Protein AF-A0A150XCL7-F1 (afdb_monomer_lite)

Radius of gyration: 12.58 Å; chains: 1; bounding box: 30×26×31 Å

Organism: NCBI:txid333140

Structure (mmCIF, N/CA/C/O backbone):
data_AF-A0A150XCL7-F1
#
_entry.id   AF-A0A150XCL7-F1
#
loop_
_atom_site.group_PDB
_atom_site.id
_atom_site.type_symbol
_atom_site.label_atom_id
_atom_site.label_alt_id
_atom_site.label_comp_id
_atom_site.label_asym_id
_atom_site.label_entity_id
_atom_site.label_seq_id
_atom_site.pdbx_PDB_ins_code
_atom_site.Cartn_x
_atom_site.Cartn_y
_atom_site.Cartn_z
_atom_site.occupancy
_atom_site.B_iso_or_equiv
_atom_site.auth_seq_id
_atom_site.auth_comp_id
_atom_site.auth_asym_id
_atom_site.auth_atom_id
_atom_site.pdbx_PDB_model_num
ATOM 1 N N . MET A 1 1 ? -10.452 -0.727 13.278 1.00 88.31 1 MET A N 1
ATOM 2 C CA . MET A 1 1 ? -9.218 -1.297 12.708 1.00 88.31 1 MET A CA 1
ATOM 3 C C . MET A 1 1 ? -9.604 -1.882 11.366 1.00 88.31 1 MET A C 1
ATOM 5 O O . MET A 1 1 ? -10.665 -2.490 11.310 1.00 88.31 1 MET A O 1
ATOM 9 N N . LYS A 1 2 ? -8.822 -1.632 10.321 1.00 92.38 2 LYS A N 1
ATOM 10 C CA . LYS A 1 2 ? -9.026 -2.144 8.967 1.00 92.38 2 LYS A CA 1
ATOM 11 C C . LYS A 1 2 ? -7.736 -2.803 8.488 1.00 92.38 2 LYS A C 1
ATOM 13 O O . LYS A 1 2 ? -6.650 -2.352 8.863 1.00 92.38 2 LYS A O 1
ATOM 18 N N . ASP A 1 3 ? -7.876 -3.819 7.652 1.00 94.19 3 ASP A N 1
ATOM 19 C CA . ASP A 1 3 ? -6.773 -4.416 6.911 1.00 94.19 3 ASP A CA 1
ATOM 20 C C . ASP A 1 3 ? -6.965 -4.098 5.430 1.00 94.19 3 ASP A C 1
ATOM 22 O O . ASP A 1 3 ? -8.094 -3.968 4.958 1.00 94.19 3 ASP A O 1
ATOM 26 N N . PHE A 1 4 ? -5.869 -3.943 4.698 1.00 94.50 4 PHE A N 1
ATOM 27 C CA . PHE A 1 4 ? -5.903 -3.550 3.295 1.00 94.50 4 PHE A CA 1
ATOM 28 C C . PHE A 1 4 ? -5.028 -4.465 2.457 1.00 94.50 4 PHE A C 1
ATOM 30 O O . PHE A 1 4 ? -3.866 -4.684 2.791 1.00 94.50 4 PHE A O 1
ATOM 37 N N . THR A 1 5 ? -5.562 -4.958 1.349 1.00 94.69 5 THR A N 1
ATOM 38 C CA . THR A 1 5 ? -4.809 -5.711 0.346 1.00 94.69 5 THR A CA 1
ATOM 39 C C . THR A 1 5 ? -4.514 -4.811 -0.843 1.00 94.69 5 THR A C 1
ATOM 41 O O . THR A 1 5 ? -5.389 -4.081 -1.309 1.00 94.69 5 THR A O 1
ATOM 44 N N . ILE A 1 6 ? -3.275 -4.861 -1.318 1.00 94.12 6 ILE A N 1
ATOM 45 C CA . ILE A 1 6 ? -2.798 -4.130 -2.487 1.00 94.12 6 ILE A CA 1
ATOM 46 C C . ILE A 1 6 ? -2.655 -5.135 -3.626 1.00 94.12 6 ILE A C 1
ATOM 48 O O . ILE A 1 6 ? -2.008 -6.175 -3.471 1.00 94.12 6 ILE A O 1
ATOM 52 N N . ILE A 1 7 ? -3.258 -4.826 -4.765 1.00 92.62 7 ILE A N 1
ATOM 53 C CA . ILE A 1 7 ? -3.197 -5.645 -5.976 1.00 92.62 7 ILE A CA 1
ATOM 54 C C . ILE A 1 7 ? -2.839 -4.772 -7.174 1.00 92.62 7 ILE A C 1
ATOM 56 O O . ILE A 1 7 ? -3.164 -3.582 -7.202 1.00 92.62 7 ILE A O 1
ATOM 60 N N . GLU A 1 8 ? -2.206 -5.359 -8.181 1.00 90.50 8 GLU A N 1
ATOM 61 C CA . GLU A 1 8 ? -2.024 -4.675 -9.459 1.00 90.50 8 GLU A CA 1
ATOM 62 C C . GLU A 1 8 ? -3.339 -4.630 -10.235 1.00 90.50 8 GLU A C 1
ATOM 64 O O . GLU A 1 8 ? -4.088 -5.607 -10.294 1.00 90.50 8 GLU A O 1
ATOM 69 N N . ARG A 1 9 ? -3.612 -3.510 -10.899 1.00 85.50 9 ARG A N 1
ATOM 70 C CA . ARG A 1 9 ? -4.736 -3.381 -11.823 1.00 85.50 9 ARG A CA 1
ATOM 71 C C . ARG A 1 9 ? -4.286 -3.772 -13.228 1.00 85.50 9 ARG A C 1
ATOM 73 O O . ARG A 1 9 ? -4.104 -2.923 -14.096 1.00 85.50 9 ARG A O 1
ATOM 80 N N . THR A 1 10 ? -4.122 -5.067 -13.468 1.00 77.69 10 THR A N 1
ATOM 81 C CA . THR A 1 10 ? -3.838 -5.583 -14.814 1.00 77.69 10 THR A CA 1
ATOM 82 C C . THR A 1 10 ? -5.132 -5.999 -15.518 1.00 77.69 10 THR A C 1
ATOM 84 O O . THR A 1 10 ? -6.133 -6.338 -14.888 1.00 77.69 10 THR A O 1
ATOM 87 N N . SER A 1 11 ? -5.135 -5.966 -16.851 1.00 62.41 11 SER A N 1
ATOM 88 C CA . SER A 1 11 ? -6.251 -6.432 -17.688 1.00 62.41 11 SER A CA 1
ATOM 89 C C . SER A 1 11 ? -6.222 -7.947 -17.957 1.00 62.41 11 SER A C 1
ATOM 91 O O . SER A 1 11 ? -7.002 -8.441 -18.772 1.00 62.41 11 SER A O 1
ATOM 93 N N . GLY A 1 12 ? -5.315 -8.686 -17.307 1.00 64.56 12 GLY A N 1
ATOM 94 C CA . GLY A 1 12 ? -5.111 -10.122 -17.510 1.00 64.56 12 GLY A CA 1
ATOM 95 C C . GLY A 1 12 ? -5.924 -11.009 -16.562 1.00 64.56 12 GLY A C 1
ATOM 96 O O . GLY A 1 12 ? -6.460 -10.559 -15.556 1.00 64.56 12 GLY A O 1
ATOM 97 N N . GLU A 1 13 ? -5.962 -12.315 -16.850 1.00 63.41 13 GLU A N 1
ATOM 98 C CA . GLU A 1 13 ? -6.647 -13.324 -16.016 1.00 63.41 13 GLU A CA 1
ATOM 99 C C . GLU A 1 13 ? -6.010 -13.513 -14.626 1.00 63.41 13 GLU A C 1
ATOM 101 O O . GLU A 1 13 ? -6.617 -14.097 -13.728 1.00 63.41 13 GLU A O 1
ATOM 106 N N . ARG A 1 14 ? -4.777 -13.029 -14.436 1.00 71.62 14 ARG A N 1
ATOM 107 C CA . ARG A 1 14 ? -4.069 -13.037 -13.156 1.00 71.62 14 ARG A CA 1
ATOM 108 C C . ARG A 1 14 ? -3.853 -11.609 -12.686 1.00 71.62 14 ARG A C 1
ATOM 110 O O . ARG A 1 14 ? -3.093 -10.866 -13.299 1.00 71.62 14 ARG A O 1
ATOM 117 N N . ILE A 1 15 ? -4.490 -11.286 -11.567 1.00 77.31 15 ILE A N 1
ATOM 118 C CA . ILE A 1 15 ? -4.283 -10.052 -10.816 1.00 77.31 15 ILE A CA 1
ATOM 119 C C . ILE A 1 15 ? -3.275 -10.382 -9.705 1.00 77.31 15 ILE A C 1
ATOM 121 O O . ILE A 1 15 ? -3.657 -11.010 -8.712 1.00 77.31 15 ILE A O 1
ATOM 125 N N . PRO A 1 16 ? -1.982 -10.068 -9.883 1.00 85.25 16 PRO A N 1
ATOM 126 C CA . PRO A 1 16 ? -0.981 -10.322 -8.857 1.00 85.25 16 PRO A CA 1
ATOM 127 C C . PRO A 1 16 ? -1.272 -9.488 -7.603 1.00 85.25 16 PRO A C 1
ATOM 129 O O . PRO A 1 16 ? -1.589 -8.297 -7.660 1.00 85.25 16 PRO A O 1
ATOM 132 N N . MET A 1 17 ? -1.187 -10.157 -6.454 1.00 90.00 17 MET A N 1
ATOM 133 C CA . MET A 1 17 ? -1.276 -9.526 -5.144 1.00 90.00 17 MET A CA 1
ATOM 134 C C . MET A 1 17 ? 0.112 -9.037 -4.742 1.00 90.00 17 MET A C 1
ATOM 136 O O . MET A 1 17 ? 1.045 -9.834 -4.703 1.00 90.00 17 MET A O 1
ATOM 140 N N . ILE A 1 18 ? 0.211 -7.752 -4.408 1.00 91.75 18 ILE A N 1
ATOM 141 C CA . ILE A 1 18 ? 1.447 -7.114 -3.939 1.00 91.75 18 ILE A CA 1
ATOM 142 C C . ILE A 1 18 ? 1.653 -7.431 -2.456 1.00 91.75 18 ILE A C 1
ATOM 144 O O . ILE A 1 18 ? 2.736 -7.813 -2.025 1.00 91.75 18 ILE A O 1
ATOM 148 N N . GLY A 1 19 ? 0.590 -7.323 -1.655 1.00 92.88 19 GLY A N 1
ATOM 149 C CA . GLY A 1 19 ? 0.640 -7.693 -0.245 1.00 92.88 19 GLY A CA 1
ATOM 150 C C . GLY A 1 19 ? -0.549 -7.197 0.566 1.00 92.88 19 GLY A C 1
ATOM 151 O O . GLY A 1 19 ? -1.448 -6.533 0.051 1.00 92.88 19 GLY A O 1
ATOM 152 N N . THR A 1 20 ? -0.532 -7.509 1.863 1.00 94.31 20 THR A N 1
ATOM 153 C CA . THR A 1 20 ? -1.576 -7.108 2.815 1.00 94.31 20 THR A CA 1
ATOM 154 C C . THR A 1 20 ? -0.976 -6.299 3.963 1.00 94.31 20 THR A C 1
ATOM 156 O O . THR A 1 20 ? -0.026 -6.718 4.629 1.00 94.31 20 THR A O 1
ATOM 159 N N . ILE A 1 21 ? -1.559 -5.133 4.228 1.00 94.44 21 ILE A N 1
ATOM 160 C CA . ILE A 1 21 ? -1.227 -4.253 5.345 1.00 94.44 21 ILE A CA 1
ATOM 161 C C . ILE A 1 21 ? -2.331 -4.364 6.384 1.00 94.44 21 ILE A C 1
ATOM 163 O O . ILE A 1 21 ? -3.441 -3.873 6.198 1.00 94.44 21 ILE A O 1
ATOM 167 N N . THR A 1 22 ? -1.995 -4.998 7.499 1.00 94.12 22 THR A N 1
ATOM 168 C CA . THR A 1 22 ? -2.926 -5.243 8.599 1.00 94.12 22 THR A CA 1
ATOM 169 C C . THR A 1 22 ? -2.798 -4.219 9.722 1.00 94.12 22 THR A C 1
ATOM 171 O O . THR A 1 22 ? -1.735 -3.611 9.909 1.00 94.12 22 THR A O 1
ATOM 174 N N . GLY A 1 23 ? -3.862 -4.066 10.507 1.00 92.81 23 GLY A N 1
ATOM 175 C CA . GLY A 1 23 ? -3.858 -3.327 11.766 1.00 92.81 23 GLY A CA 1
ATOM 176 C C . GLY A 1 23 ? -3.883 -1.810 11.605 1.00 92.81 23 GLY A C 1
ATOM 177 O O . GLY A 1 23 ? -3.228 -1.102 12.373 1.00 92.81 23 GLY A O 1
ATOM 178 N N . VAL A 1 24 ? -4.611 -1.288 10.617 1.00 93.88 24 VAL A N 1
ATOM 179 C CA . VAL A 1 24 ? -4.691 0.155 10.355 1.00 93.88 24 VAL A CA 1
ATOM 180 C C . VAL A 1 24 ? -5.854 0.781 11.129 1.00 93.88 24 VAL A C 1
ATOM 182 O O . VAL A 1 24 ? -6.996 0.320 11.095 1.00 93.88 24 VAL A O 1
ATOM 185 N N . TYR A 1 25 ? -5.576 1.860 11.850 1.00 94.12 25 TYR A N 1
ATOM 186 C CA . TYR A 1 25 ? -6.527 2.615 12.662 1.00 94.12 25 TYR A CA 1
ATOM 187 C C . TYR A 1 25 ? -6.780 3.993 12.055 1.00 94.12 25 TYR A C 1
ATOM 189 O O . TYR A 1 25 ? -5.926 4.540 11.359 1.00 94.12 25 TYR A O 1
ATOM 197 N N . ASN A 1 26 ? -7.937 4.580 12.374 1.00 93.31 26 ASN A N 1
ATOM 198 C CA . ASN A 1 26 ? -8.263 5.948 11.983 1.00 93.31 26 ASN A CA 1
ATOM 199 C C . ASN A 1 26 ? -7.517 6.953 12.880 1.00 93.31 26 ASN A C 1
ATOM 201 O O . ASN A 1 26 ? -8.091 7.582 13.767 1.00 93.31 26 ASN A O 1
ATOM 205 N N . SER A 1 27 ? -6.198 7.013 12.722 1.00 93.88 27 SER A N 1
ATOM 206 C CA . SER A 1 27 ? -5.316 7.959 13.398 1.00 93.88 27 SER A CA 1
ATOM 207 C C . SER A 1 27 ? -4.164 8.331 12.475 1.00 93.88 27 SER A C 1
ATOM 209 O O . SER A 1 27 ? -3.675 7.492 11.717 1.00 93.88 27 SER A O 1
ATOM 211 N N . GLN A 1 28 ? -3.683 9.574 12.561 1.00 90.69 28 GLN A N 1
ATOM 212 C CA . GLN A 1 28 ? -2.608 10.052 11.686 1.00 90.69 28 GLN A CA 1
ATOM 213 C C . GLN A 1 28 ? -1.354 9.170 11.770 1.00 90.69 28 GLN A C 1
ATOM 215 O O . GLN A 1 28 ? -0.737 8.866 10.753 1.00 90.69 28 GLN A O 1
ATOM 220 N N . THR A 1 29 ? -0.994 8.715 12.973 1.00 93.88 29 THR A N 1
ATOM 221 C CA . THR A 1 29 ? 0.149 7.818 13.186 1.00 93.88 29 THR A CA 1
ATOM 222 C C . THR A 1 29 ? -0.027 6.494 12.449 1.00 93.88 29 THR A C 1
ATOM 224 O O . THR A 1 29 ? 0.905 6.027 11.797 1.00 93.88 29 THR A O 1
ATOM 227 N N . SER A 1 30 ? -1.216 5.891 12.524 1.00 93.50 30 SER A N 1
ATOM 228 C CA . SER A 1 30 ? -1.479 4.611 11.869 1.00 93.50 30 SER A CA 1
ATOM 229 C C . SER A 1 30 ? -1.589 4.757 10.353 1.00 93.50 30 SER A C 1
ATOM 231 O O . SER A 1 30 ? -1.030 3.936 9.632 1.00 93.50 30 SER A O 1
ATOM 233 N N . ILE A 1 31 ? -2.191 5.846 9.868 1.00 91.94 31 ILE A N 1
ATOM 234 C CA . ILE A 1 31 ? -2.234 6.189 8.442 1.00 91.94 31 ILE A CA 1
ATOM 235 C C . ILE A 1 31 ? -0.814 6.406 7.902 1.00 91.94 31 ILE A C 1
ATOM 237 O O . ILE A 1 31 ? -0.457 5.835 6.879 1.00 91.94 31 ILE A O 1
ATOM 241 N N . ASN A 1 32 ? 0.046 7.147 8.606 1.00 91.75 32 ASN A N 1
ATOM 242 C CA . ASN A 1 32 ? 1.451 7.309 8.213 1.00 91.75 32 ASN A CA 1
ATOM 243 C C . ASN A 1 32 ? 2.199 5.964 8.200 1.00 91.75 32 ASN A C 1
ATOM 245 O O . ASN A 1 32 ? 3.030 5.728 7.324 1.00 91.75 32 ASN A O 1
ATOM 249 N N . GLY A 1 33 ? 1.898 5.077 9.152 1.00 93.38 33 GLY A N 1
ATOM 250 C CA . GLY A 1 33 ? 2.410 3.707 9.172 1.00 93.38 33 GLY A CA 1
ATOM 251 C C . GLY A 1 33 ? 1.953 2.888 7.963 1.00 93.38 33 GLY A C 1
ATOM 252 O O . GLY A 1 33 ? 2.773 2.208 7.350 1.00 93.38 33 GLY A O 1
ATOM 253 N N . PHE A 1 34 ? 0.679 3.001 7.577 1.00 93.69 34 PHE A N 1
ATOM 254 C CA . PHE A 1 34 ? 0.160 2.410 6.346 1.00 93.69 34 PHE A CA 1
ATOM 255 C C . PHE A 1 34 ? 0.926 2.924 5.128 1.00 93.69 34 PHE A C 1
ATOM 257 O O . PHE A 1 34 ? 1.435 2.105 4.372 1.00 93.69 34 PHE A O 1
ATOM 264 N N . LYS A 1 35 ? 1.086 4.248 4.972 1.00 91.00 35 LYS A N 1
ATOM 265 C CA . LYS A 1 35 ? 1.787 4.834 3.815 1.00 91.00 35 LYS A CA 1
ATOM 266 C C . LYS A 1 35 ? 3.196 4.259 3.667 1.00 91.00 35 LYS A C 1
ATOM 268 O O . LYS A 1 35 ? 3.570 3.841 2.583 1.00 91.00 35 LYS A O 1
ATOM 273 N N . LYS A 1 36 ? 3.949 4.151 4.767 1.00 91.50 36 LYS A N 1
ATOM 274 C CA . LYS A 1 36 ? 5.294 3.551 4.757 1.00 91.50 36 LYS A CA 1
ATOM 275 C C . LYS A 1 36 ? 5.292 2.082 4.330 1.00 91.50 36 LYS A C 1
ATOM 277 O O . LYS A 1 36 ? 6.130 1.688 3.530 1.00 91.50 36 LYS A O 1
ATOM 282 N N . ARG A 1 37 ? 4.364 1.279 4.858 1.00 93.94 37 ARG A N 1
ATOM 283 C CA . ARG A 1 37 ? 4.249 -0.149 4.507 1.00 93.94 37 ARG A CA 1
ATOM 284 C C . ARG A 1 37 ? 3.768 -0.351 3.070 1.00 93.94 37 ARG A C 1
ATOM 286 O O . ARG A 1 37 ? 4.192 -1.302 2.432 1.00 93.94 37 ARG A O 1
ATOM 293 N N . PHE A 1 38 ? 2.913 0.541 2.574 1.00 92.44 38 PHE A N 1
ATOM 294 C CA . PHE A 1 38 ? 2.445 0.560 1.190 1.00 92.44 38 PHE A CA 1
ATOM 295 C C . PHE A 1 38 ? 3.611 0.797 0.235 1.00 92.44 38 PHE A C 1
ATOM 297 O O . PHE A 1 38 ? 3.873 -0.032 -0.626 1.00 92.44 38 PHE A O 1
ATOM 304 N N . ILE A 1 39 ? 4.348 1.880 0.476 1.00 89.19 39 ILE A N 1
ATOM 305 C CA . ILE A 1 39 ? 5.585 2.252 -0.216 1.00 89.19 39 ILE A CA 1
ATOM 306 C C . ILE A 1 39 ? 6.544 1.059 -0.251 1.00 89.19 39 ILE A C 1
ATOM 308 O O . ILE A 1 39 ? 6.943 0.617 -1.320 1.00 89.19 39 ILE A O 1
ATOM 312 N N . GLN A 1 40 ? 6.838 0.470 0.909 1.00 90.94 40 GLN A N 1
ATOM 313 C CA . GLN A 1 40 ? 7.745 -0.671 0.996 1.00 90.94 40 GLN A CA 1
ATOM 314 C C . GLN A 1 40 ? 7.270 -1.874 0.163 1.00 90.94 40 GLN A C 1
ATOM 316 O O . GLN A 1 40 ? 8.056 -2.423 -0.601 1.00 90.94 40 GLN A O 1
ATOM 321 N N . ALA A 1 41 ? 5.998 -2.267 0.283 1.00 91.75 41 ALA A N 1
ATOM 322 C CA . ALA A 1 41 ? 5.463 -3.423 -0.435 1.00 91.75 41 ALA A CA 1
ATOM 323 C C . ALA A 1 41 ? 5.506 -3.230 -1.959 1.00 91.75 41 ALA A C 1
ATOM 325 O O . ALA A 1 41 ? 5.854 -4.150 -2.692 1.00 91.75 41 ALA A O 1
ATOM 326 N N . VAL A 1 42 ? 5.189 -2.025 -2.434 1.00 89.56 42 VAL A N 1
ATOM 327 C CA . VAL A 1 42 ? 5.267 -1.675 -3.857 1.00 89.56 42 VAL A CA 1
ATOM 328 C C . VAL A 1 42 ? 6.723 -1.661 -4.338 1.00 89.56 42 VAL A C 1
ATOM 330 O O . VAL A 1 42 ? 7.012 -2.241 -5.382 1.00 89.56 42 VAL A O 1
ATOM 333 N N . SER A 1 43 ? 7.639 -1.050 -3.577 1.00 88.94 43 SER A N 1
ATOM 334 C CA . SER A 1 43 ? 9.080 -1.019 -3.885 1.00 88.94 4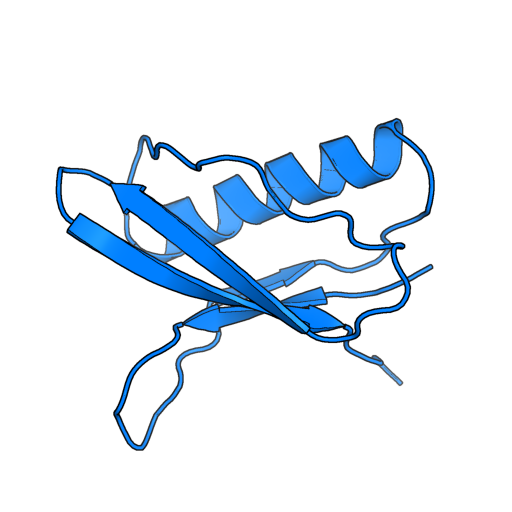3 SER A CA 1
ATOM 335 C C . SER A 1 43 ? 9.649 -2.417 -4.067 1.00 88.94 43 SER A C 1
ATOM 337 O O . SER A 1 43 ? 10.318 -2.686 -5.058 1.00 88.94 43 SER A O 1
ATOM 339 N N . GLU A 1 44 ? 9.375 -3.305 -3.111 1.00 89.94 44 GLU A N 1
ATOM 340 C CA . GLU A 1 44 ? 9.875 -4.680 -3.121 1.00 89.94 44 GLU A CA 1
ATOM 341 C C . GLU A 1 44 ? 9.291 -5.490 -4.284 1.00 89.94 44 GLU A C 1
ATOM 343 O O . GLU A 1 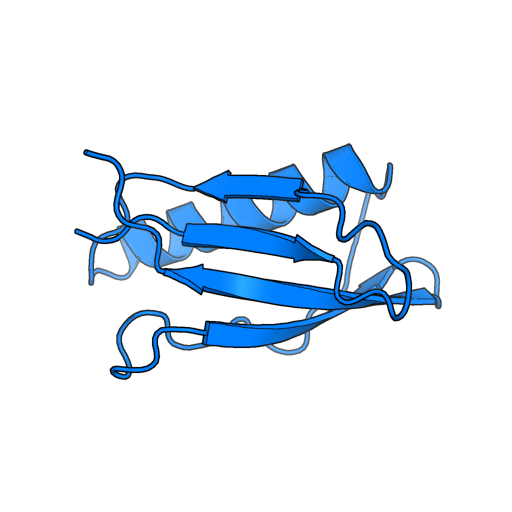44 ? 9.985 -6.320 -4.866 1.00 89.94 44 GLU A O 1
ATOM 348 N N . HIS A 1 45 ? 8.027 -5.246 -4.638 1.00 90.56 45 HIS A N 1
ATOM 349 C CA . HIS A 1 45 ? 7.341 -5.979 -5.700 1.00 90.56 45 HIS A CA 1
ATOM 350 C C . HIS A 1 45 ? 7.812 -5.591 -7.105 1.00 90.56 45 HIS A C 1
ATOM 352 O O . HIS A 1 45 ? 7.972 -6.466 -7.954 1.00 90.56 45 HIS A O 1
ATOM 358 N N . PHE A 1 46 ? 8.053 -4.302 -7.351 1.00 86.38 46 PHE A N 1
ATOM 359 C CA . PHE A 1 46 ? 8.503 -3.804 -8.657 1.00 86.38 46 PHE A CA 1
ATOM 360 C C . PHE A 1 46 ? 10.023 -3.599 -8.761 1.00 86.38 46 PHE A C 1
ATOM 362 O O . PHE A 1 46 ? 10.491 -3.185 -9.816 1.00 86.38 46 PHE A O 1
ATOM 369 N N . ASP A 1 47 ? 10.786 -3.896 -7.702 1.00 87.12 47 ASP A N 1
ATOM 370 C CA . ASP A 1 47 ? 12.235 -3.641 -7.599 1.00 87.12 47 ASP A CA 1
ATOM 371 C C . ASP A 1 47 ? 12.605 -2.168 -7.876 1.00 87.12 47 ASP A C 1
ATOM 373 O O . ASP A 1 47 ? 13.575 -1.851 -8.561 1.00 87.12 47 ASP A O 1
ATOM 377 N N . ILE A 1 48 ? 11.790 -1.247 -7.347 1.00 83.94 48 ILE A N 1
ATOM 378 C CA . ILE A 1 48 ? 11.919 0.203 -7.555 1.00 83.94 48 ILE A CA 1
ATOM 379 C C . ILE A 1 48 ? 12.345 0.916 -6.270 1.00 83.94 48 ILE A C 1
ATOM 381 O O . ILE A 1 48 ? 11.766 0.731 -5.195 1.00 83.94 48 ILE A O 1
ATOM 385 N N . ALA A 1 49 ? 13.370 1.761 -6.390 1.00 74.88 49 ALA A N 1
ATOM 386 C CA . ALA A 1 49 ? 13.955 2.488 -5.264 1.00 74.88 49 ALA A CA 1
ATOM 387 C C . ALA A 1 49 ? 13.223 3.797 -4.930 1.00 74.88 49 ALA A C 1
ATOM 389 O O . ALA A 1 49 ? 13.305 4.265 -3.794 1.00 74.88 49 ALA A O 1
ATOM 390 N N . ASP A 1 50 ? 12.533 4.384 -5.907 1.00 72.62 50 ASP A N 1
ATOM 391 C CA . ASP A 1 50 ? 11.797 5.632 -5.746 1.00 72.62 50 ASP A CA 1
ATOM 392 C C . ASP A 1 50 ? 10.531 5.609 -6.603 1.00 72.62 50 ASP A C 1
ATOM 394 O O . ASP A 1 50 ? 10.531 5.106 -7.730 1.00 72.62 50 ASP A O 1
ATOM 398 N N . PHE A 1 51 ? 9.455 6.159 -6.060 1.00 75.38 51 PHE A N 1
ATOM 399 C CA . PHE A 1 51 ? 8.205 6.353 -6.777 1.00 75.38 51 PHE A CA 1
ATOM 400 C C . PHE A 1 51 ? 7.597 7.694 -6.420 1.00 75.38 51 PHE A C 1
ATOM 402 O O . PHE A 1 51 ? 7.628 8.147 -5.273 1.00 75.38 51 PHE A O 1
ATOM 409 N N . ASN A 1 52 ? 6.949 8.284 -7.413 1.00 72.44 52 ASN A N 1
ATOM 410 C CA . ASN A 1 52 ? 6.045 9.387 -7.198 1.00 72.44 52 ASN A CA 1
ATOM 411 C C . ASN A 1 52 ? 4.615 8.844 -7.080 1.00 72.44 52 ASN A C 1
ATOM 413 O O . ASN A 1 52 ? 4.197 7.978 -7.850 1.00 72.44 52 ASN A O 1
ATOM 417 N N . HIS A 1 53 ? 3.860 9.339 -6.103 1.00 70.00 53 HIS A N 1
ATOM 418 C CA . HIS A 1 53 ? 2.439 9.031 -5.973 1.00 70.00 53 HIS A CA 1
ATOM 419 C C . HIS A 1 53 ? 1.657 10.327 -5.724 1.00 70.00 53 HIS A C 1
ATOM 421 O O . HIS A 1 53 ? 1.995 11.098 -4.820 1.00 70.00 53 HIS A O 1
ATOM 427 N N . ASP A 1 54 ? 0.578 10.550 -6.472 1.00 60.59 54 ASP A N 1
ATOM 428 C CA . ASP A 1 54 ? -0.227 11.788 -6.454 1.00 60.59 54 ASP A CA 1
ATOM 429 C C . ASP A 1 54 ? -1.199 11.883 -5.253 1.00 60.59 54 ASP A C 1
ATOM 431 O O . ASP A 1 54 ? -2.313 12.370 -5.348 1.00 60.59 54 ASP A O 1
ATOM 435 N N . GLU A 1 55 ? -0.733 11.470 -4.075 1.00 73.81 55 GLU A N 1
ATOM 436 C CA . GLU A 1 55 ? -1.479 11.265 -2.823 1.00 73.81 55 GLU A CA 1
ATOM 437 C C . GLU A 1 55 ? -2.236 9.933 -2.717 1.00 73.81 55 GLU A C 1
ATOM 439 O O . GLU A 1 55 ? -3.070 9.547 -3.529 1.00 73.81 55 GLU A O 1
ATOM 444 N N . LEU A 1 56 ? -1.962 9.227 -1.615 1.00 83.75 56 LEU A N 1
ATOM 445 C CA . LEU A 1 56 ? -2.739 8.059 -1.220 1.00 83.75 56 LEU A CA 1
ATOM 446 C C . LEU A 1 56 ? -4.140 8.469 -0.734 1.00 83.75 56 LEU A C 1
ATOM 448 O O . LEU A 1 56 ? -4.260 9.471 -0.020 1.00 83.75 56 LEU A O 1
ATOM 452 N N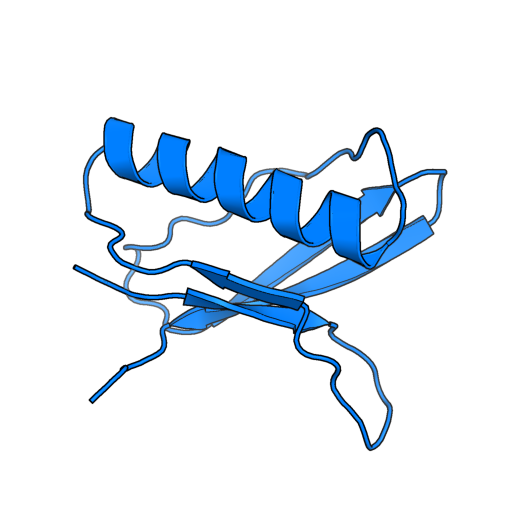 . PRO A 1 57 ? -5.173 7.663 -1.035 1.00 87.06 57 PRO A N 1
ATOM 453 C CA . PRO A 1 57 ? -6.564 7.965 -0.725 1.00 87.06 57 PRO A CA 1
ATOM 454 C C . PRO A 1 57 ? -6.844 7.984 0.782 1.00 87.06 57 PRO A C 1
ATOM 456 O O . PRO A 1 57 ? -6.092 7.438 1.600 1.00 87.06 57 PRO A O 1
ATOM 459 N N . ASN A 1 58 ? -7.978 8.578 1.161 1.00 88.44 58 ASN A N 1
ATOM 460 C CA . ASN A 1 58 ? -8.469 8.520 2.533 1.00 88.44 58 ASN A CA 1
ATOM 461 C C . ASN A 1 58 ? -9.088 7.145 2.836 1.00 88.44 58 ASN A C 1
ATOM 463 O O . ASN A 1 58 ? -10.255 6.901 2.573 1.00 88.44 58 ASN A O 1
ATOM 467 N N . LEU A 1 59 ? -8.325 6.277 3.497 1.00 88.25 59 LEU A N 1
ATOM 468 C CA . LEU A 1 59 ? -8.710 4.898 3.849 1.00 88.25 59 LEU A CA 1
ATOM 469 C C . LEU A 1 59 ? -9.970 4.757 4.740 1.00 88.25 59 LEU A C 1
ATOM 471 O O . LEU A 1 59 ? -10.464 3.646 4.977 1.00 88.25 59 LEU A O 1
ATOM 475 N N . PHE A 1 60 ? -10.455 5.861 5.313 1.00 89.06 60 PHE A N 1
ATOM 476 C CA . PHE A 1 60 ? -11.598 5.901 6.229 1.00 89.06 60 PHE A CA 1
ATOM 477 C C . PHE A 1 60 ? -12.742 6.795 5.723 1.00 89.06 60 PHE A C 1
ATOM 479 O O . PHE A 1 60 ? -13.598 7.178 6.518 1.00 89.06 60 PHE A O 1
ATOM 486 N N . ASP A 1 61 ? -12.779 7.111 4.426 1.00 88.88 61 ASP A N 1
ATOM 487 C CA . ASP A 1 61 ? -13.873 7.858 3.780 1.00 88.88 61 ASP A CA 1
ATOM 488 C C . ASP A 1 61 ? -15.184 7.057 3.628 1.00 88.88 61 ASP A C 1
ATOM 490 O O . ASP A 1 61 ? -16.238 7.647 3.405 1.00 88.88 61 ASP A O 1
ATOM 494 N N . GLY A 1 62 ? -15.137 5.736 3.825 1.00 84.75 62 GLY A N 1
ATOM 495 C CA . GLY A 1 62 ? -16.291 4.838 3.722 1.00 84.75 62 GLY A CA 1
ATOM 496 C C . GLY A 1 62 ? -16.274 3.951 2.479 1.00 84.75 62 GLY A C 1
ATOM 497 O O . GLY A 1 62 ? -17.082 3.027 2.401 1.00 84.75 62 GLY A O 1
ATOM 498 N N . GLU A 1 63 ? -15.336 4.171 1.559 1.00 88.88 63 GLU A N 1
ATOM 499 C CA . GLU A 1 63 ? -15.086 3.271 0.439 1.00 88.88 63 GLU A CA 1
ATOM 500 C C . GLU A 1 63 ? -14.405 1.978 0.916 1.00 88.88 63 GLU A C 1
ATOM 502 O O . GLU A 1 63 ? -13.763 1.922 1.970 1.00 88.88 63 GLU A O 1
ATOM 507 N N . ILE A 1 64 ? -14.567 0.915 0.129 1.00 89.62 64 ILE A N 1
ATOM 508 C CA . ILE A 1 64 ? -13.904 -0.385 0.347 1.00 89.62 64 ILE A CA 1
ATOM 509 C C . ILE A 1 64 ? -12.783 -0.639 -0.663 1.00 89.62 64 ILE A C 1
ATOM 511 O O . ILE A 1 64 ? -12.039 -1.611 -0.531 1.00 89.62 64 ILE A O 1
ATOM 515 N N . LYS A 1 65 ? -12.682 0.199 -1.698 1.00 91.62 65 LYS A N 1
ATOM 516 C CA . LYS A 1 65 ? -11.749 0.052 -2.811 1.00 91.62 65 LYS A CA 1
ATOM 517 C C . LYS A 1 65 ? -11.309 1.431 -3.284 1.00 91.62 65 LYS A C 1
ATOM 519 O O . LYS A 1 65 ? -12.149 2.276 -3.569 1.00 91.62 65 LYS A O 1
ATOM 524 N N . TRP A 1 66 ? -10.010 1.598 -3.493 1.00 92.81 66 TRP A N 1
ATOM 525 C CA . TRP A 1 66 ? -9.436 2.791 -4.100 1.00 92.81 66 TRP A CA 1
ATOM 526 C C . TRP A 1 66 ? -8.491 2.406 -5.227 1.00 92.81 66 TRP A C 1
ATOM 528 O O . TRP A 1 66 ? -7.681 1.488 -5.088 1.00 92.81 66 TRP A O 1
ATOM 538 N N . GLU A 1 67 ? -8.608 3.110 -6.344 1.00 91.06 67 GLU A N 1
ATOM 539 C CA . GLU A 1 67 ? -7.690 2.987 -7.470 1.00 91.06 67 GLU A CA 1
ATOM 540 C C . GLU A 1 67 ? -6.614 4.058 -7.308 1.00 91.06 67 GLU A C 1
ATOM 542 O O . GLU A 1 67 ? -6.930 5.229 -7.106 1.00 91.06 67 GLU A O 1
ATOM 547 N N . VAL A 1 68 ? -5.353 3.640 -7.337 1.00 90.19 68 VAL A N 1
ATOM 548 C CA . VAL A 1 68 ? -4.194 4.524 -7.201 1.00 90.19 68 VAL A CA 1
ATOM 549 C C . VAL A 1 68 ? -3.241 4.257 -8.351 1.00 90.19 68 VAL A C 1
ATOM 551 O O . VAL A 1 68 ? -3.152 3.132 -8.835 1.00 90.19 68 VAL A O 1
ATOM 554 N N . GLU A 1 69 ? -2.526 5.279 -8.791 1.00 87.75 69 GLU A N 1
ATOM 555 C CA . GLU A 1 69 ? -1.487 5.144 -9.804 1.00 87.75 69 GLU A CA 1
ATOM 556 C C . GLU A 1 69 ? -0.162 5.582 -9.194 1.00 87.75 69 GLU A C 1
ATOM 558 O O . GLU A 1 69 ? -0.096 6.578 -8.470 1.00 87.75 69 GLU A O 1
ATOM 563 N N . ILE A 1 70 ? 0.872 4.785 -9.433 1.00 86.69 70 ILE A N 1
ATOM 564 C CA . ILE A 1 70 ? 2.228 5.076 -8.988 1.00 86.69 70 ILE A CA 1
ATOM 565 C C . ILE A 1 70 ? 3.090 5.236 -10.223 1.00 86.69 70 ILE A C 1
ATOM 567 O O . ILE A 1 70 ? 3.079 4.366 -11.090 1.00 86.69 70 ILE A O 1
ATOM 571 N N . GLU A 1 71 ? 3.857 6.313 -10.285 1.00 85.25 71 GLU A N 1
ATOM 572 C CA . GLU A 1 71 ? 4.853 6.509 -11.329 1.00 85.25 71 GLU A CA 1
ATOM 573 C C . GLU A 1 71 ? 6.229 6.119 -10.788 1.00 85.25 71 GLU A C 1
ATOM 575 O O . GLU A 1 71 ? 6.693 6.661 -9.781 1.00 85.25 71 GLU A O 1
ATOM 580 N N . ALA A 1 72 ? 6.897 5.187 -11.463 1.00 82.38 72 ALA A N 1
ATOM 581 C CA . ALA A 1 72 ? 8.284 4.842 -11.181 1.00 82.38 72 ALA A CA 1
ATOM 582 C C . ALA A 1 72 ? 9.058 4.663 -12.484 1.00 82.38 72 ALA A C 1
ATOM 584 O O . ALA A 1 72 ? 8.616 3.959 -13.390 1.00 82.38 72 ALA A O 1
ATOM 585 N N . GLU A 1 73 ? 10.203 5.340 -12.585 1.0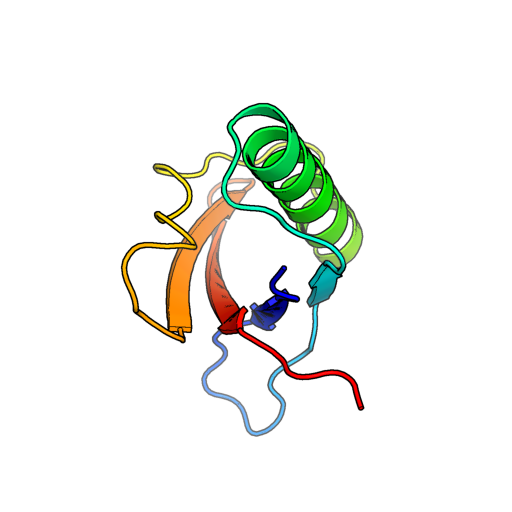0 81.06 73 GLU A N 1
ATOM 586 C CA . GLU A 1 73 ? 11.069 5.327 -13.775 1.00 81.06 73 GLU A CA 1
ATOM 587 C C . GLU A 1 73 ? 10.342 5.688 -15.093 1.00 81.06 73 GLU A C 1
ATOM 589 O O . GLU A 1 73 ? 10.708 5.226 -16.172 1.00 81.06 73 GLU A O 1
ATOM 594 N N . GLY A 1 74 ? 9.302 6.529 -15.019 1.00 81.12 74 GLY A N 1
ATOM 595 C CA . GLY A 1 74 ? 8.478 6.919 -16.171 1.00 81.12 74 GLY A CA 1
ATOM 596 C C . GLY A 1 74 ? 7.467 5.854 -16.619 1.00 81.12 74 GLY A C 1
ATOM 597 O O . GLY A 1 74 ? 6.912 5.959 -17.714 1.00 81.12 74 GLY A O 1
ATOM 598 N N . ILE A 1 75 ? 7.238 4.826 -15.797 1.00 82.50 75 ILE A N 1
ATOM 599 C CA . ILE A 1 75 ? 6.209 3.802 -15.986 1.00 82.50 75 ILE A CA 1
ATOM 600 C C . ILE A 1 75 ? 5.118 4.000 -14.933 1.00 82.50 75 ILE A C 1
ATOM 602 O O . ILE A 1 75 ? 5.403 4.099 -13.739 1.00 82.50 75 ILE A O 1
ATOM 606 N N . ASN A 1 76 ? 3.863 4.002 -15.387 1.00 86.06 76 ASN A N 1
ATOM 607 C CA . ASN A 1 76 ? 2.700 4.076 -14.510 1.00 86.06 76 ASN A CA 1
ATOM 608 C C . ASN A 1 76 ? 2.229 2.671 -14.133 1.00 86.06 76 ASN A C 1
ATOM 610 O O . ASN A 1 76 ? 1.895 1.853 -14.995 1.00 86.06 76 ASN A O 1
ATOM 614 N N . TYR A 1 77 ? 2.164 2.420 -12.832 1.00 85.56 77 TYR A N 1
ATOM 615 C CA . TYR A 1 77 ? 1.692 1.189 -12.222 1.00 85.56 77 TYR A CA 1
ATOM 616 C C . TYR A 1 77 ? 0.315 1.444 -11.605 1.00 85.56 77 TYR A C 1
ATOM 618 O O . TYR A 1 77 ? 0.220 2.015 -10.513 1.00 85.56 77 TYR A O 1
ATOM 626 N N . PRO A 1 78 ? -0.776 1.054 -12.287 1.00 89.38 78 PRO A N 1
ATOM 627 C CA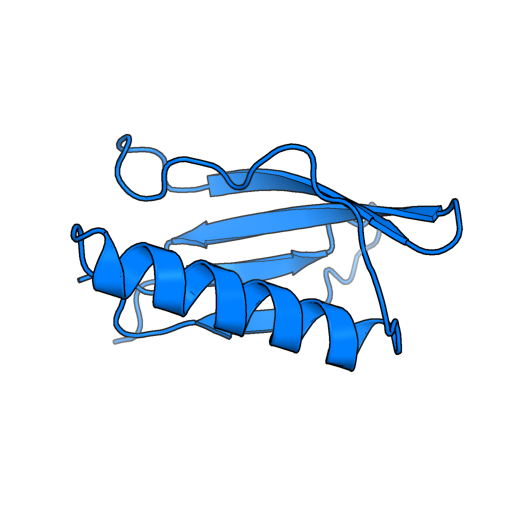 . PRO A 1 78 ? -2.108 1.190 -11.733 1.00 89.38 78 PRO A CA 1
ATOM 628 C C . PRO A 1 78 ? -2.317 0.095 -10.686 1.00 89.38 78 PRO A C 1
ATOM 630 O O . PRO A 1 78 ? -2.222 -1.098 -10.977 1.00 89.38 78 PRO A O 1
ATOM 633 N N . LEU A 1 79 ? -2.618 0.490 -9.456 1.00 91.56 79 LEU A N 1
ATOM 634 C CA . LEU A 1 79 ? -2.851 -0.400 -8.328 1.00 91.56 79 LEU A CA 1
ATOM 635 C C . LEU A 1 79 ? -4.258 -0.213 -7.768 1.00 91.56 79 LEU A C 1
ATOM 637 O O . LEU A 1 79 ? -4.932 0.800 -7.972 1.00 91.56 79 LEU A O 1
ATOM 641 N N . VAL A 1 80 ? -4.696 -1.205 -7.007 1.00 92.31 80 VAL A N 1
ATOM 642 C CA . VAL A 1 80 ? -5.926 -1.138 -6.230 1.00 92.31 80 VAL A CA 1
ATOM 643 C C . VAL A 1 80 ? -5.612 -1.455 -4.778 1.00 92.31 80 VAL A C 1
ATOM 645 O O . VAL A 1 80 ? -4.998 -2.474 -4.468 1.00 92.31 80 VAL A O 1
ATOM 648 N N . ILE A 1 81 ? -6.086 -0.591 -3.887 1.00 93.69 81 ILE A N 1
ATOM 649 C CA . ILE A 1 81 ? -6.122 -0.818 -2.445 1.00 93.69 81 ILE A CA 1
ATOM 650 C C . ILE A 1 81 ? -7.541 -1.267 -2.107 1.00 93.69 81 ILE A C 1
ATOM 652 O O . ILE A 1 81 ? -8.496 -0.572 -2.444 1.00 93.69 81 ILE A O 1
ATOM 656 N N . MET A 1 82 ? -7.699 -2.412 -1.452 1.00 93.75 82 MET A N 1
ATOM 657 C CA . MET A 1 82 ? -9.006 -2.931 -1.041 1.00 93.75 82 MET A CA 1
ATOM 658 C C . MET A 1 82 ? -9.025 -3.211 0.451 1.00 93.75 82 MET A C 1
ATOM 660 O O . MET A 1 82 ? -8.123 -3.874 0.961 1.00 93.75 82 MET A O 1
ATOM 664 N N . GLU A 1 83 ? -10.067 -2.769 1.147 1.00 92.81 83 GLU A N 1
ATOM 665 C CA . GLU A 1 83 ? -10.345 -3.236 2.503 1.00 92.81 83 GLU A CA 1
ATOM 666 C C . GLU A 1 83 ? -10.551 -4.757 2.481 1.00 92.81 83 GLU A C 1
ATOM 668 O O . GLU A 1 83 ? -11.241 -5.307 1.623 1.00 92.81 83 GLU A O 1
ATOM 673 N N . THR A 1 84 ? -9.895 -5.459 3.396 1.00 89.31 84 THR A N 1
ATOM 674 C CA . THR A 1 84 ? -9.928 -6.916 3.516 1.00 89.31 84 THR A CA 1
ATOM 675 C C . THR A 1 84 ? -10.314 -7.295 4.936 1.00 89.31 84 THR A C 1
ATO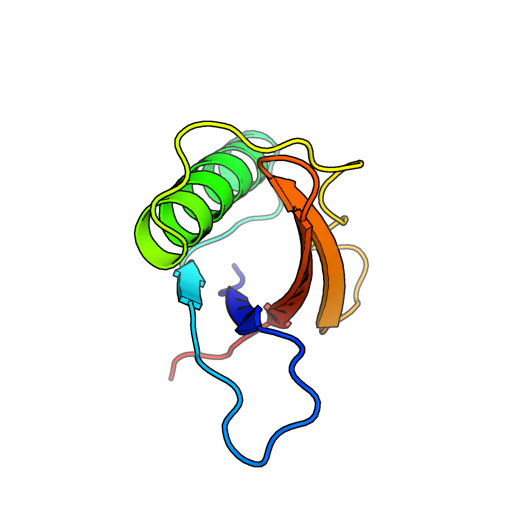M 677 O O . THR A 1 84 ? -9.883 -6.665 5.898 1.00 89.31 84 THR A O 1
ATOM 680 N N . TYR A 1 85 ? -11.111 -8.353 5.060 1.00 80.81 85 TYR A N 1
ATOM 681 C CA . TYR A 1 85 ? -11.491 -8.936 6.340 1.00 80.81 85 TYR A CA 1
ATOM 682 C C . TYR A 1 85 ? -10.709 -10.235 6.531 1.00 80.81 85 TYR A C 1
ATOM 684 O O . TYR A 1 85 ? -10.978 -11.230 5.857 1.00 80.81 85 TYR A O 1
ATOM 692 N N . LEU A 1 86 ? -9.711 -10.209 7.415 1.00 67.94 86 LEU A N 1
ATOM 693 C CA . LEU A 1 86 ? -9.023 -11.415 7.869 1.00 67.94 86 LEU A CA 1
ATOM 694 C C . LEU A 1 86 ? -9.840 -12.016 9.024 1.00 67.94 86 LEU A C 1
ATOM 696 O O . LEU A 1 86 ? -10.061 -11.343 10.032 1.00 67.94 86 LEU A O 1
ATOM 700 N N . TYR A 1 87 ? -10.340 -13.240 8.834 1.00 57.19 87 TYR A N 1
ATOM 701 C CA . TYR A 1 87 ? -11.098 -14.003 9.837 1.00 57.19 87 TYR A CA 1
ATOM 702 C C . TYR A 1 87 ? -10.183 -14.844 10.726 1.00 57.19 87 TYR A C 1
ATOM 704 O O . TYR A 1 87 ? -9.183 -15.381 10.195 1.00 57.19 87 TYR A O 1
#

Secondary structure (DSSP, 8-state):
-EEEEEEE--SSS---EEEEEEEE-SSHHHHHHHHHHHHHHHHHHHT-S--EES----TTSS-SEEEEEEEETTEEEEEEEEEE---

Foldseek 3Di:
DWKKWKWFPDPDPDTDTLGIGDDADPDPVSVVVVVVVVVVSVCVSVVAPDKDWPDDDDPPPPDQKDWTWIDTPNDITIMMMGTDDDD

pLDDT: mean 86.46, std 8.84, range [57.19, 94.69]

Sequence (87 aa):
MKDFTIIERTSGERIPMIGTITGVYNSQTSINGFKKRFIQAVSEHFDIADFNHDELPNLFDGEIKWEVEIEAEGINYPLVIMETYLY